Protein AF-A0A846H2K8-F1 (afdb_monomer_lite)

Structure (mmCIF, N/CA/C/O backbone):
data_AF-A0A846H2K8-F1
#
_entry.id   AF-A0A846H2K8-F1
#
loop_
_atom_site.group_PDB
_atom_site.id
_atom_site.type_symbol
_atom_site.label_atom_id
_atom_site.label_alt_id
_atom_site.label_comp_id
_atom_site.label_asym_id
_atom_site.label_entity_id
_atom_site.label_seq_id
_atom_site.pdbx_PDB_ins_code
_atom_site.Cartn_x
_atom_site.Cartn_y
_atom_site.Cartn_z
_atom_site.occupancy
_atom_site.B_iso_or_equiv
_atom_site.auth_seq_id
_atom_site.auth_comp_id
_atom_site.auth_asym_id
_atom_site.auth_atom_id
_atom_site.pdbx_PDB_model_num
ATOM 1 N N . MET A 1 1 ? -6.214 6.233 -12.01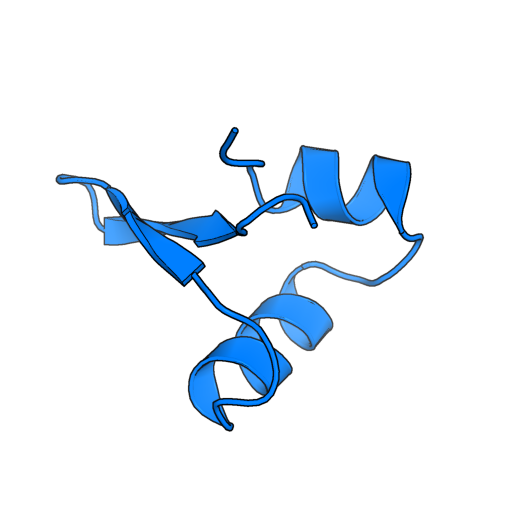0 1.00 85.38 1 MET A N 1
ATOM 2 C CA . MET A 1 1 ? -4.769 6.485 -11.769 1.00 85.38 1 MET A CA 1
ATOM 3 C C . MET A 1 1 ? -4.320 5.615 -10.600 1.00 85.38 1 MET A C 1
ATOM 5 O O . MET A 1 1 ? 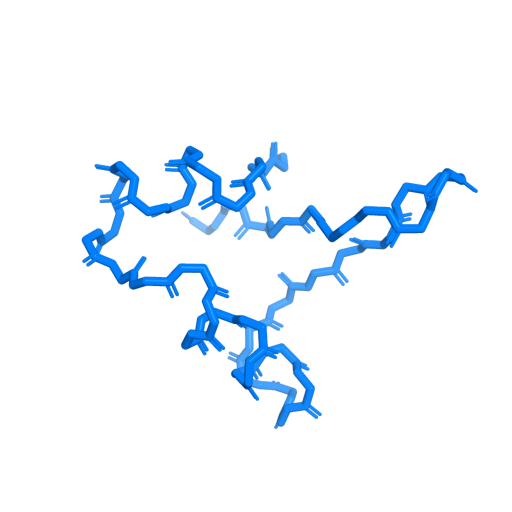-5.113 5.427 -9.686 1.00 85.38 1 MET A O 1
ATOM 9 N N . TYR A 1 2 ? -3.110 5.047 -10.628 1.00 92.19 2 TYR A N 1
ATOM 10 C CA . TYR A 1 2 ? -2.636 4.142 -9.572 1.00 92.19 2 TYR A CA 1
ATOM 11 C C . TYR A 1 2 ? -1.611 4.811 -8.655 1.00 92.19 2 TYR A C 1
ATOM 13 O O . TYR A 1 2 ? -0.704 5.484 -9.136 1.00 92.19 2 TYR A O 1
ATOM 21 N N . LEU A 1 3 ? -1.726 4.568 -7.351 1.00 95.00 3 LEU A N 1
ATOM 22 C CA . LEU A 1 3 ? -0.862 5.115 -6.308 1.00 95.00 3 LEU A CA 1
ATOM 23 C C . LEU A 1 3 ? 0.091 4.048 -5.775 1.00 95.00 3 LEU A C 1
ATOM 25 O O . LEU A 1 3 ? -0.283 2.893 -5.556 1.00 95.00 3 LEU A O 1
ATOM 29 N N . THR A 1 4 ? 1.333 4.437 -5.520 1.00 95.31 4 THR A N 1
ATOM 30 C CA . THR A 1 4 ? 2.253 3.655 -4.688 1.00 95.31 4 THR A CA 1
ATOM 31 C C . THR A 1 4 ? 1.742 3.575 -3.243 1.00 95.31 4 THR A C 1
ATOM 33 O O . THR A 1 4 ? 0.929 4.404 -2.825 1.00 95.31 4 THR A O 1
ATOM 36 N N . PRO A 1 5 ? 2.227 2.617 -2.432 1.00 93.19 5 PRO A N 1
ATOM 37 C CA . PRO A 1 5 ? 1.862 2.557 -1.019 1.00 93.19 5 PRO A CA 1
ATOM 38 C C . PRO A 1 5 ? 2.177 3.861 -0.271 1.00 93.19 5 PRO A C 1
ATOM 40 O O . PRO A 1 5 ? 1.384 4.296 0.559 1.00 93.19 5 PRO A O 1
ATOM 43 N N . THR A 1 6 ? 3.290 4.518 -0.609 1.00 94.88 6 THR A N 1
ATOM 44 C CA . THR A 1 6 ? 3.701 5.797 -0.014 1.00 94.88 6 THR A CA 1
ATOM 45 C C . THR A 1 6 ? 2.783 6.946 -0.423 1.00 94.88 6 THR A C 1
ATOM 47 O O . THR A 1 6 ? 2.418 7.770 0.410 1.00 94.88 6 THR A O 1
ATOM 50 N N . GLU A 1 7 ? 2.374 7.022 -1.689 1.00 94.94 7 GLU A N 1
ATOM 51 C CA . GLU A 1 7 ? 1.424 8.047 -2.140 1.00 94.94 7 GLU A CA 1
ATOM 52 C C . GLU A 1 7 ? 0.035 7.834 -1.537 1.00 94.94 7 GLU A C 1
ATOM 54 O O . GLU A 1 7 ? -0.596 8.794 -1.104 1.00 94.94 7 GLU A O 1
ATOM 59 N N . ALA A 1 8 ? -0.424 6.583 -1.451 1.00 94.44 8 ALA A N 1
ATOM 60 C CA . ALA A 1 8 ? -1.681 6.245 -0.796 1.00 94.44 8 ALA A CA 1
ATOM 61 C C . ALA A 1 8 ? -1.642 6.592 0.702 1.00 94.44 8 ALA A C 1
ATOM 63 O O . ALA A 1 8 ? -2.604 7.147 1.225 1.00 94.44 8 ALA A O 1
ATOM 64 N N . GLN A 1 9 ? -0.515 6.357 1.378 1.00 95.81 9 GLN A N 1
ATOM 65 C CA . GLN A 1 9 ? -0.314 6.809 2.754 1.00 95.81 9 GLN A CA 1
ATOM 66 C C . GLN A 1 9 ? -0.382 8.334 2.866 1.00 95.81 9 GLN A C 1
ATOM 68 O O . GLN A 1 9 ? -1.093 8.845 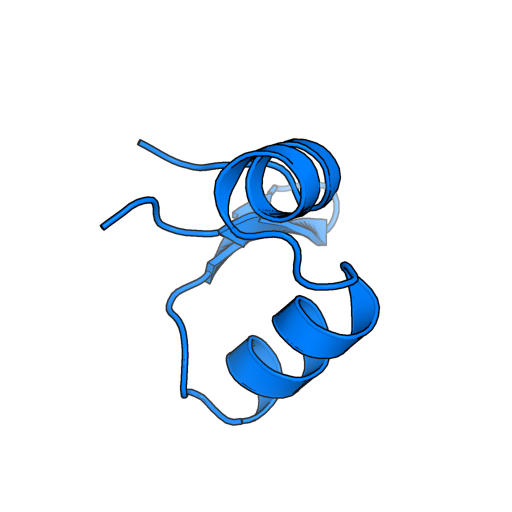3.722 1.00 95.81 9 GLN A O 1
ATOM 73 N N . LYS A 1 10 ? 0.331 9.072 2.009 1.00 95.81 10 LYS A N 1
ATOM 74 C CA . LYS A 1 10 ? 0.316 10.543 2.033 1.00 95.81 10 LYS A CA 1
ATOM 75 C C . LYS A 1 10 ? -1.072 11.116 1.745 1.00 95.81 10 LYS A C 1
ATOM 77 O O . LYS A 1 10 ? -1.428 12.142 2.309 1.00 95.81 10 LYS A O 1
ATOM 82 N N . ARG A 1 11 ? -1.846 10.462 0.875 1.00 94.62 11 ARG A N 1
ATOM 83 C CA . ARG A 1 11 ? -3.184 10.909 0.474 1.00 94.62 11 ARG A CA 1
ATOM 84 C C . ARG A 1 11 ? -4.267 10.567 1.496 1.00 94.62 11 ARG A C 1
ATOM 86 O O . ARG A 1 11 ? -5.124 11.401 1.751 1.00 94.62 11 ARG A O 1
ATOM 93 N N . TYR A 1 12 ? -4.249 9.354 2.046 1.00 92.81 12 TYR A N 1
ATOM 94 C CA . TYR A 1 12 ? -5.334 8.833 2.888 1.00 92.81 12 TYR A CA 1
ATOM 95 C C . TYR A 1 12 ? -4.952 8.689 4.370 1.00 92.81 12 TYR A C 1
ATOM 97 O O . TYR A 1 12 ? -5.794 8.339 5.188 1.00 92.81 12 TYR A O 1
ATOM 105 N N . GLY A 1 13 ? -3.687 8.903 4.736 1.00 95.12 13 GLY A N 1
ATOM 106 C CA . GLY A 1 13 ? -3.194 8.825 6.117 1.00 95.12 13 GLY A CA 1
ATOM 107 C C . GLY A 1 13 ? -3.012 7.406 6.669 1.00 95.12 13 GLY A C 1
ATOM 108 O O . GLY A 1 13 ? -2.501 7.235 7.774 1.00 95.12 13 GLY A O 1
ATOM 109 N N . TYR A 1 14 ? -3.387 6.364 5.924 1.00 95.62 14 TYR A N 1
ATOM 110 C CA . TYR A 1 14 ? -3.256 4.979 6.379 1.00 95.62 14 TYR A CA 1
ATOM 111 C C . TYR A 1 14 ? -1.857 4.410 6.134 1.00 95.62 14 TYR A C 1
ATOM 113 O O . TYR A 1 14 ? -1.246 4.625 5.089 1.00 95.62 14 TYR A O 1
ATOM 121 N N . ASN A 1 15 ? -1.365 3.606 7.078 1.00 94.94 15 ASN A N 1
ATOM 122 C CA . ASN A 1 15 ? -0.091 2.908 6.926 1.00 94.94 15 ASN A CA 1
ATOM 123 C C . ASN A 1 15 ? -0.133 1.931 5.722 1.00 94.94 15 ASN A C 1
ATOM 125 O O . ASN A 1 15 ? -1.124 1.205 5.571 1.00 94.94 15 ASN A O 1
ATOM 129 N N . PRO A 1 16 ? 0.943 1.824 4.915 1.00 94.44 16 PRO A N 1
ATOM 130 C CA . PRO A 1 16 ? 1.062 0.845 3.832 1.00 94.44 16 PRO A CA 1
ATOM 131 C C . PRO A 1 16 ? 0.694 -0.595 4.209 1.00 94.44 16 PRO A C 1
ATOM 133 O O . PRO A 1 16 ? 0.102 -1.307 3.400 1.00 94.44 16 PRO A O 1
ATOM 136 N N . LYS A 1 17 ? 0.990 -1.033 5.440 1.00 95.19 17 LYS A N 1
ATOM 137 C CA . LYS A 1 17 ? 0.635 -2.373 5.933 1.00 95.19 17 LYS A CA 1
ATOM 138 C C . LYS A 1 17 ? -0.876 -2.538 6.123 1.00 95.19 17 LYS A C 1
ATOM 140 O O . LYS A 1 17 ? -1.419 -3.606 5.850 1.00 95.19 17 LYS A O 1
ATOM 145 N N . THR A 1 18 ? -1.566 -1.479 6.544 1.00 96.19 18 THR A N 1
ATOM 146 C CA . THR A 1 18 ? -3.031 -1.458 6.652 1.00 96.19 18 THR A CA 1
ATOM 147 C C . THR A 1 18 ? -3.672 -1.531 5.273 1.00 96.19 18 THR A C 1
ATOM 149 O O . THR A 1 18 ? -4.568 -2.346 5.068 1.00 96.19 18 THR A O 1
ATOM 152 N N . LEU A 1 19 ? -3.160 -0.746 4.318 1.00 94.56 19 LEU A N 1
ATOM 153 C CA . LEU A 1 19 ? -3.590 -0.794 2.919 1.00 94.56 19 LEU A CA 1
ATOM 154 C C . LEU A 1 19 ? -3.378 -2.190 2.325 1.00 94.56 19 LEU A C 1
ATOM 156 O O . LEU A 1 19 ? -4.277 -2.744 1.700 1.00 94.56 19 LEU A O 1
ATOM 160 N N . ALA A 1 20 ?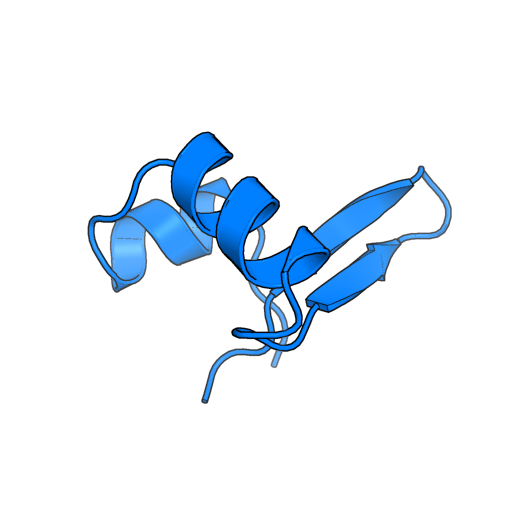 -2.223 -2.802 2.592 1.00 94.50 20 ALA A N 1
ATOM 161 C CA . ALA A 1 20 ? -1.936 -4.155 2.148 1.00 94.50 20 ALA A CA 1
ATOM 162 C C . ALA A 1 20 ? -2.953 -5.159 2.715 1.00 94.50 20 ALA A C 1
ATOM 164 O O . ALA A 1 20 ? -3.567 -5.902 1.952 1.00 94.50 20 ALA A O 1
ATOM 165 N N . ARG A 1 21 ? -3.211 -5.114 4.027 1.00 96.50 21 ARG A N 1
ATOM 166 C CA . ARG A 1 21 ? -4.204 -5.977 4.680 1.00 96.50 21 ARG A CA 1
ATOM 167 C C . ARG A 1 21 ? -5.603 -5.806 4.086 1.00 96.50 21 ARG A C 1
ATOM 169 O O . ARG A 1 21 ? -6.321 -6.784 3.924 1.00 96.50 21 ARG A O 1
ATOM 176 N N . TRP A 1 22 ? -6.011 -4.578 3.778 1.00 95.69 22 TRP A N 1
ATOM 177 C CA . TRP A 1 22 ? -7.308 -4.321 3.153 1.00 95.69 22 TRP A CA 1
ATOM 178 C C . TRP A 1 22 ? -7.382 -4.824 1.717 1.00 95.69 22 TRP A C 1
ATOM 180 O O . TRP A 1 22 ? -8.418 -5.357 1.337 1.00 95.69 22 TRP A O 1
ATOM 190 N N . ALA A 1 23 ? -6.301 -4.701 0.949 1.00 94.75 23 ALA A N 1
ATOM 191 C CA . ALA A 1 23 ? -6.232 -5.260 -0.396 1.00 94.75 23 ALA A CA 1
ATOM 192 C C . ALA A 1 23 ? -6.305 -6.794 -0.375 1.00 94.75 23 ALA A C 1
ATOM 194 O O . ALA A 1 23 ? -7.053 -7.373 -1.153 1.00 94.75 23 ALA A O 1
ATOM 195 N N . ASP A 1 24 ? -5.599 -7.445 0.554 1.00 95.12 24 ASP A N 1
ATOM 196 C CA . ASP A 1 24 ? -5.662 -8.905 0.724 1.00 95.12 24 ASP A CA 1
ATOM 197 C C . ASP A 1 24 ? -7.051 -9.369 1.189 1.00 95.12 24 ASP A C 1
ATOM 199 O O . ASP A 1 24 ? -7.517 -10.431 0.793 1.00 95.12 24 ASP A O 1
ATOM 203 N N . ALA A 1 25 ? -7.747 -8.544 1.977 1.00 96.38 25 ALA A N 1
ATOM 204 C CA . ALA A 1 25 ? -9.136 -8.769 2.370 1.00 96.38 25 ALA A CA 1
ATOM 205 C C . ALA A 1 25 ? -10.166 -8.370 1.289 1.00 96.38 25 ALA A C 1
ATOM 207 O O . ALA A 1 25 ? -11.363 -8.418 1.559 1.00 96.38 25 ALA A O 1
ATOM 208 N N . GLY A 1 26 ? -9.732 -7.908 0.109 1.00 94.94 26 GLY A N 1
ATOM 209 C CA . GLY A 1 26 ? -10.613 -7.491 -0.990 1.00 94.94 26 GLY A CA 1
ATOM 210 C C . GLY A 1 26 ? -11.379 -6.181 -0.758 1.00 94.94 26 GLY A C 1
ATOM 211 O O . GLY A 1 26 ? -12.277 -5.853 -1.526 1.00 94.94 26 GLY A O 1
ATOM 212 N N . LYS A 1 27 ? -11.040 -5.412 0.284 1.00 94.44 27 LYS A N 1
ATOM 213 C CA . LYS A 1 27 ? -11.730 -4.158 0.642 1.00 94.44 27 LYS A CA 1
ATOM 214 C C . LYS A 1 27 ? -11.335 -2.971 -0.231 1.00 94.44 27 LYS A C 1
ATOM 216 O O . LYS A 1 27 ? -12.099 -2.020 -0.341 1.00 94.44 27 LYS A O 1
ATOM 221 N N . ILE A 1 28 ? -10.132 -2.998 -0.799 1.00 93.38 28 ILE A N 1
ATOM 222 C CA . ILE A 1 28 ? -9.639 -1.958 -1.706 1.00 93.38 28 ILE A CA 1
ATOM 223 C C . ILE A 1 28 ? -9.045 -2.601 -2.952 1.00 93.38 28 ILE A C 1
ATOM 225 O O . ILE A 1 28 ? -8.401 -3.648 -2.876 1.00 93.38 28 ILE A O 1
ATOM 229 N N . GLN A 1 29 ? -9.235 -1.955 -4.099 1.00 93.94 29 GLN A N 1
ATOM 230 C CA . GLN A 1 29 ? -8.683 -2.437 -5.358 1.00 93.94 29 GLN A CA 1
ATOM 231 C C . GLN A 1 29 ? -7.193 -2.099 -5.458 1.00 93.94 29 GLN A C 1
ATOM 233 O O . GLN A 1 29 ? -6.763 -0.964 -5.225 1.00 93.94 29 GLN A O 1
ATOM 238 N N . CYS A 1 30 ? -6.390 -3.092 -5.830 1.00 94.88 30 CYS A N 1
ATOM 239 C CA . CYS A 1 30 ? -4.977 -2.909 -6.125 1.00 94.88 30 CYS A CA 1
ATOM 240 C C . CYS A 1 30 ? -4.557 -3.811 -7.285 1.00 94.88 30 CYS A C 1
ATOM 242 O O . CYS A 1 30 ? -5.099 -4.902 -7.459 1.00 94.88 30 CYS A O 1
ATOM 244 N N . ILE A 1 31 ? -3.559 -3.367 -8.040 1.00 94.56 31 ILE A N 1
ATOM 245 C CA . ILE A 1 31 ? -2.853 -4.183 -9.026 1.00 94.56 31 ILE A CA 1
ATOM 246 C C . ILE A 1 31 ? -1.424 -4.431 -8.550 1.00 94.56 31 ILE A C 1
ATOM 248 O O . ILE A 1 31 ? -0.889 -3.691 -7.716 1.00 94.56 31 ILE A O 1
A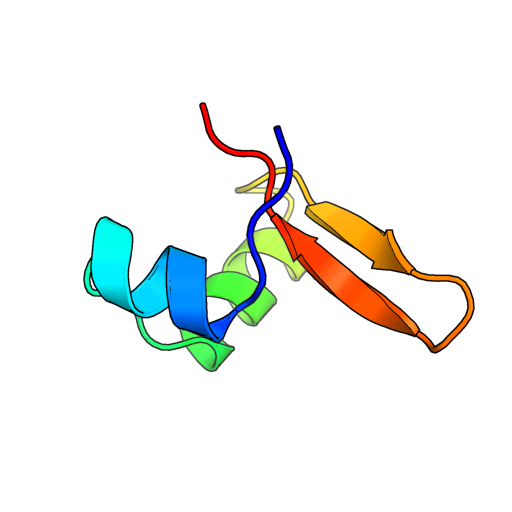TOM 252 N N . ARG A 1 32 ? -0.781 -5.464 -9.088 1.00 94.50 32 ARG A N 1
ATOM 253 C CA . ARG A 1 32 ? 0.653 -5.695 -8.888 1.00 94.50 32 ARG A CA 1
ATOM 254 C C . ARG A 1 32 ? 1.407 -5.236 -10.127 1.00 94.50 32 ARG A C 1
ATOM 256 O O . ARG A 1 32 ? 0.986 -5.512 -11.246 1.00 94.50 32 ARG A O 1
ATOM 263 N N . SER A 1 33 ? 2.504 -4.512 -9.928 1.00 93.12 33 SER A N 1
ATOM 264 C CA . SER A 1 33 ? 3.447 -4.232 -11.008 1.00 93.12 33 SER A CA 1
ATOM 265 C C . SER A 1 33 ? 4.166 -5.523 -11.434 1.00 93.12 33 SER A C 1
ATOM 267 O O . SER A 1 33 ? 4.168 -6.489 -10.667 1.00 93.12 33 SER A O 1
ATOM 269 N N . PRO A 1 34 ? 4.845 -5.544 -12.597 1.00 94.44 34 PRO A N 1
ATOM 270 C CA . PRO A 1 34 ? 5.671 -6.686 -13.003 1.00 94.44 34 PRO A CA 1
ATOM 271 C C . PRO A 1 34 ? 6.725 -7.093 -11.957 1.00 94.44 34 PRO A C 1
ATOM 273 O O . PRO A 1 34 ? 7.023 -8.268 -11.809 1.00 94.44 34 PRO A O 1
ATOM 276 N N . GLY A 1 35 ? 7.236 -6.134 -11.175 1.00 93.00 35 GLY A N 1
ATOM 277 C CA . GLY A 1 35 ? 8.155 -6.381 -10.054 1.00 93.00 35 GLY A CA 1
ATOM 278 C C . GLY A 1 35 ? 7.480 -6.793 -8.736 1.00 93.00 35 GLY A C 1
ATOM 279 O O . GLY A 1 35 ? 8.128 -6.798 -7.697 1.00 93.00 35 GLY A O 1
ATOM 280 N N . GLY A 1 36 ? 6.172 -7.065 -8.732 1.00 92.69 36 GLY A N 1
ATOM 281 C CA . GLY A 1 36 ? 5.430 -7.528 -7.554 1.00 92.69 36 GLY A CA 1
ATOM 282 C C . GLY A 1 36 ? 4.998 -6.433 -6.571 1.00 92.69 36 GLY A C 1
ATOM 283 O O . GLY A 1 36 ? 4.334 -6.729 -5.576 1.00 92.69 36 GLY A O 1
ATOM 284 N N . HIS A 1 37 ? 5.308 -5.161 -6.835 1.00 92.31 37 HIS A N 1
ATOM 285 C CA . HIS A 1 37 ? 4.895 -4.060 -5.964 1.00 92.31 37 HIS A CA 1
ATOM 286 C C . HIS A 1 37 ? 3.403 -3.767 -6.119 1.00 92.31 37 HIS A C 1
ATOM 288 O O . HIS A 1 37 ? 2.882 -3.679 -7.231 1.00 92.31 37 HIS A O 1
ATOM 294 N N . ARG A 1 38 ? 2.714 -3.546 -4.998 1.00 93.56 38 ARG A N 1
ATOM 295 C CA . ARG A 1 38 ? 1.296 -3.173 -5.008 1.00 93.56 38 ARG A CA 1
ATOM 296 C C . ARG A 1 38 ? 1.111 -1.725 -5.453 1.00 93.56 38 ARG A C 1
ATOM 298 O O . ARG A 1 38 ? 1.857 -0.832 -5.050 1.00 93.56 38 ARG A O 1
ATOM 305 N N . ARG A 1 39 ? 0.084 -1.507 -6.264 1.00 95.88 39 ARG A N 1
ATOM 306 C CA . ARG A 1 39 ? -0.354 -0.214 -6.784 1.00 95.88 39 ARG A CA 1
ATOM 307 C C . ARG A 1 39 ? -1.854 -0.088 -6.531 1.00 95.88 39 ARG A C 1
ATOM 309 O O . ARG A 1 39 ? -2.630 -0.898 -7.026 1.00 95.88 39 ARG A O 1
ATOM 316 N N . TYR A 1 40 ? -2.255 0.886 -5.729 1.00 94.88 40 TYR A N 1
ATOM 317 C CA . TYR A 1 40 ? -3.634 1.050 -5.270 1.00 94.88 40 TYR A CA 1
ATOM 318 C C . TYR A 1 40 ? -4.423 1.921 -6.238 1.00 94.88 40 TYR A C 1
ATOM 320 O O . TYR A 1 40 ? -3.894 2.913 -6.740 1.00 94.88 40 TYR A O 1
ATOM 328 N N . LEU A 1 41 ? -5.672 1.556 -6.516 1.00 92.25 41 LEU A N 1
ATOM 329 C CA . LEU A 1 41 ? -6.539 2.392 -7.335 1.00 92.25 41 LEU A CA 1
ATOM 330 C C . LEU A 1 41 ? -6.897 3.656 -6.544 1.00 92.25 41 LEU A C 1
ATOM 332 O O . LEU A 1 41 ? -7.437 3.562 -5.443 1.00 92.25 41 LEU A O 1
ATOM 336 N N . ALA A 1 42 ? -6.588 4.830 -7.094 1.00 84.38 42 ALA A N 1
ATOM 337 C CA . ALA A 1 42 ? -7.180 6.064 -6.601 1.00 84.38 42 ALA A CA 1
ATOM 338 C C . ALA A 1 42 ? -8.636 6.097 -7.072 1.00 84.38 42 ALA A C 1
ATOM 340 O O . ALA A 1 42 ? -8.873 6.199 -8.280 1.00 84.38 42 ALA A O 1
ATOM 341 N N . SER A 1 43 ? -9.562 5.954 -6.124 1.00 77.19 43 SER A N 1
ATOM 342 C CA . SER A 1 43 ? -10.957 6.352 -6.313 1.00 77.19 43 SER A CA 1
ATOM 343 C C . SER A 1 43 ? -11.119 7.852 -6.117 1.00 77.19 43 SER A C 1
ATOM 345 O O . SER A 1 43 ? -10.229 8.464 -5.474 1.00 77.19 43 SER A O 1
#

Foldseek 3Di: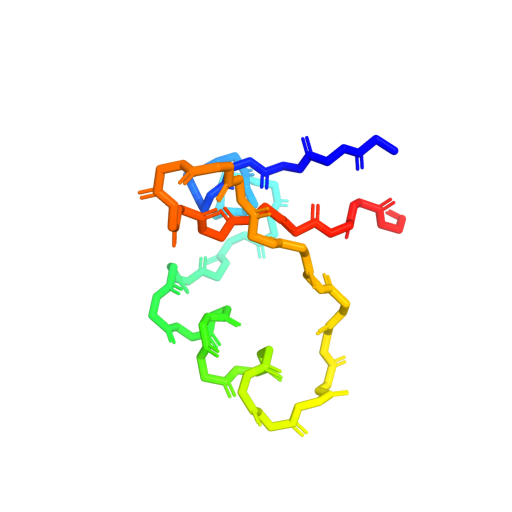
DWAFLVRCCVVVVDHSVVVVVCVVVVNFDWDADPVRGIIGDDD

Secondary structure (DSSP, 8-state):
-EE-HHHHHHHH---HHHHHHHHHTTSS-EEE-TTS-EEEE--

pLDDT: mean 93.67, std 3.43, range [77.19, 96.5]

Radius of gyration: 9.27 Å; chains: 1; bounding box: 20×20×20 Å

Sequence (43 aa):
MYLTPTEAQKRYGYNPKTLARWADAGKIQCIRSPGGHRRYLAS